Protein AF-A0A356VYR1-F1 (afdb_monomer_lite)

Structure (mmCIF, N/CA/C/O backbone):
data_AF-A0A356VYR1-F1
#
_entry.id   AF-A0A356VYR1-F1
#
loop_
_atom_site.group_PDB
_atom_site.id
_atom_site.type_symbol
_atom_site.label_atom_id
_atom_site.label_alt_id
_atom_site.label_comp_id
_atom_site.label_asym_id
_atom_site.label_entity_id
_atom_site.label_seq_id
_atom_site.pdbx_PDB_ins_code
_atom_site.Cartn_x
_atom_site.Cartn_y
_atom_site.Cartn_z
_atom_site.occupancy
_atom_site.B_iso_or_equiv
_atom_site.auth_seq_id
_atom_site.auth_comp_id
_atom_site.auth_asym_id
_atom_site.auth_atom_id
_atom_site.pdbx_PDB_model_num
ATOM 1 N N . MET A 1 1 ? 6.947 17.753 9.193 1.00 40.75 1 MET A N 1
ATOM 2 C CA . MET A 1 1 ? 7.022 17.399 7.762 1.00 40.75 1 MET A CA 1
ATOM 3 C C . MET A 1 1 ? 5.766 16.604 7.446 1.00 40.75 1 MET A C 1
ATOM 5 O O . MET A 1 1 ? 5.647 15.483 7.919 1.00 40.75 1 MET A O 1
ATOM 9 N N . ALA A 1 2 ? 4.768 17.225 6.817 1.00 52.22 2 ALA A N 1
ATOM 10 C CA . ALA A 1 2 ? 3.562 16.513 6.404 1.00 52.22 2 ALA A CA 1
ATOM 11 C C . ALA A 1 2 ? 3.879 15.846 5.065 1.00 52.22 2 ALA A C 1
ATOM 13 O O . ALA A 1 2 ? 4.123 16.544 4.085 1.00 52.22 2 ALA A O 1
ATOM 14 N N . TRP A 1 3 ? 3.971 14.520 5.056 1.00 60.47 3 TRP A N 1
ATOM 15 C CA . TRP A 1 3 ? 4.024 13.775 3.803 1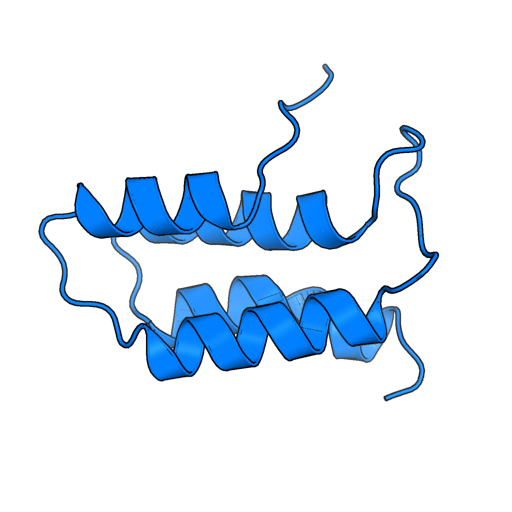.00 60.47 3 TRP A CA 1
ATOM 16 C C . TRP A 1 3 ? 2.705 13.992 3.049 1.00 60.47 3 TRP A C 1
ATOM 18 O O . TRP A 1 3 ? 1.660 14.062 3.712 1.00 60.47 3 TRP A O 1
ATOM 28 N N . PRO A 1 4 ? 2.739 14.152 1.713 1.00 68.75 4 PRO A N 1
ATOM 29 C CA . PRO A 1 4 ? 1.528 14.282 0.918 1.00 68.75 4 PRO A CA 1
ATOM 30 C C . PRO A 1 4 ? 0.603 13.086 1.161 1.00 68.75 4 PRO A C 1
ATOM 32 O O . PRO A 1 4 ? 1.039 11.984 1.498 1.00 68.75 4 PRO A O 1
ATOM 35 N N . LEU A 1 5 ? -0.698 13.349 1.089 1.00 81.00 5 LEU A N 1
ATOM 36 C CA . LEU A 1 5 ? -1.709 12.324 1.283 1.00 81.00 5 LEU A CA 1
ATOM 37 C C . LEU A 1 5 ? -1.807 11.522 -0.011 1.00 81.00 5 LEU A C 1
ATOM 39 O O . LEU A 1 5 ? -2.412 11.992 -0.966 1.00 81.00 5 LEU A O 1
ATOM 43 N N . GLU A 1 6 ? -1.193 10.343 -0.016 1.00 89.56 6 GLU A N 1
ATOM 44 C CA . GLU A 1 6 ? -1.268 9.412 -1.139 1.00 89.56 6 GLU A CA 1
ATOM 45 C C . GLU A 1 6 ? -2.614 8.680 -1.121 1.00 89.56 6 GLU A C 1
ATOM 47 O O . GLU A 1 6 ? -3.094 8.217 -0.077 1.00 89.56 6 GLU A O 1
ATOM 52 N N . THR A 1 7 ? -3.234 8.593 -2.291 1.00 95.75 7 THR A N 1
ATOM 53 C CA . THR A 1 7 ? -4.502 7.909 -2.536 1.00 95.75 7 THR A CA 1
ATOM 54 C C . THR A 1 7 ? -4.290 6.680 -3.411 1.00 95.75 7 THR A C 1
ATOM 56 O O . THR A 1 7 ? -3.267 6.517 -4.073 1.00 95.75 7 THR A O 1
ATOM 59 N N . TYR A 1 8 ? -5.279 5.788 -3.447 1.00 97.12 8 TYR A N 1
ATOM 60 C CA . TYR A 1 8 ? -5.204 4.618 -4.321 1.00 97.12 8 TYR A CA 1
ATOM 61 C C . TYR A 1 8 ? -5.083 4.986 -5.805 1.00 97.12 8 TYR A C 1
ATOM 63 O O . TYR A 1 8 ? -4.434 4.267 -6.558 1.00 97.12 8 TYR A O 1
ATOM 71 N N . ASN A 1 9 ? -5.659 6.117 -6.227 1.00 97.62 9 ASN A N 1
ATOM 72 C CA . ASN A 1 9 ? -5.495 6.593 -7.598 1.00 97.62 9 ASN A CA 1
ATOM 73 C C . ASN A 1 9 ? -4.032 6.951 -7.895 1.00 97.62 9 ASN A C 1
ATOM 75 O O . ASN A 1 9 ? -3.534 6.595 -8.958 1.00 97.62 9 ASN A O 1
ATOM 79 N N . ASP A 1 10 ? -3.332 7.571 -6.942 1.00 97.06 10 ASP A N 1
ATOM 80 C CA . ASP A 1 10 ? -1.908 7.896 -7.086 1.00 97.06 10 ASP A CA 1
ATOM 81 C C . ASP A 1 10 ? -1.065 6.622 -7.243 1.00 97.06 10 ASP A C 1
ATOM 83 O O . ASP A 1 10 ? -0.209 6.544 -8.126 1.00 97.06 10 ASP A O 1
ATOM 87 N N . LEU A 1 11 ? -1.373 5.576 -6.464 1.00 97.88 11 LEU A N 1
ATOM 88 C CA . LEU A 1 11 ? -0.744 4.260 -6.600 1.00 97.88 11 LEU A CA 1
ATOM 89 C C . LEU A 1 11 ? -0.999 3.639 -7.983 1.00 97.88 11 LEU A C 1
ATOM 91 O O . LEU A 1 11 ? -0.068 3.139 -8.612 1.00 97.88 11 LEU A O 1
ATOM 95 N N . VAL A 1 12 ? -2.239 3.676 -8.478 1.00 98.12 12 VAL A N 1
ATOM 96 C CA . VAL A 1 12 ? -2.594 3.133 -9.801 1.00 98.12 12 VAL A CA 1
ATOM 97 C C . VAL A 1 12 ? -1.894 3.901 -10.924 1.00 98.12 12 VAL A C 1
ATOM 99 O O . VAL A 1 12 ? -1.363 3.287 -11.849 1.00 98.12 12 VAL A O 1
ATOM 102 N N . GLU A 1 13 ? -1.844 5.231 -10.845 1.00 97.81 13 GLU A N 1
ATOM 103 C CA . GLU A 1 13 ? -1.117 6.056 -11.812 1.00 97.81 13 GLU A CA 1
ATOM 104 C C . GLU A 1 13 ? 0.385 5.773 -11.803 1.00 97.81 13 GLU A C 1
ATOM 106 O O . GLU A 1 13 ? 1.021 5.773 -12.859 1.00 97.81 13 GLU A O 1
ATOM 111 N N . LEU A 1 14 ? 0.961 5.548 -10.623 1.00 97.12 14 LEU A N 1
ATOM 112 C CA . LEU A 1 14 ? 2.368 5.212 -10.471 1.00 97.12 14 LEU A CA 1
ATOM 113 C C . LEU A 1 14 ? 2.679 3.833 -11.065 1.00 97.12 14 LEU A C 1
ATOM 115 O O . LEU A 1 14 ? 3.652 3.703 -11.807 1.00 97.12 14 LEU A O 1
ATOM 119 N N . ILE A 1 15 ? 1.833 2.834 -10.802 1.00 97.88 15 ILE A N 1
ATOM 120 C CA . ILE A 1 15 ? 1.941 1.502 -11.410 1.00 97.88 15 ILE A CA 1
ATOM 121 C C . ILE A 1 15 ? 1.865 1.606 -12.937 1.00 97.88 15 ILE A C 1
ATOM 123 O O . ILE A 1 15 ? 2.714 1.052 -13.625 1.00 97.88 15 ILE A O 1
ATOM 127 N N . GLY A 1 16 ? 0.919 2.383 -13.475 1.00 96.94 16 GLY A N 1
ATOM 128 C CA . GLY A 1 16 ? 0.777 2.578 -14.922 1.00 96.94 16 GLY A CA 1
ATOM 129 C C . GLY A 1 16 ? 1.961 3.285 -15.596 1.00 96.94 16 GLY A C 1
ATOM 130 O O . GLY A 1 16 ? 2.100 3.208 -16.815 1.00 96.94 16 GLY A O 1
ATOM 131 N N . LYS A 1 17 ? 2.812 3.974 -14.825 1.00 96.69 17 LYS A N 1
ATOM 132 C CA . LYS A 1 17 ? 4.065 4.594 -15.295 1.00 96.69 17 LYS A CA 1
ATOM 133 C C . LYS A 1 17 ? 5.290 3.700 -15.081 1.00 96.69 17 LYS A C 1
ATOM 135 O O . LYS A 1 17 ? 6.373 4.062 -15.533 1.00 96.69 17 LYS A O 1
ATOM 140 N N . SER A 1 18 ? 5.146 2.588 -14.364 1.00 94.75 18 SER A N 1
ATOM 141 C CA . SER A 1 18 ? 6.237 1.654 -14.110 1.00 94.75 18 SER A CA 1
ATOM 142 C C . SER A 1 18 ? 6.534 0.813 -15.350 1.00 94.75 18 SER A C 1
ATOM 144 O O . SER A 1 18 ? 5.641 0.485 -16.124 1.00 94.75 18 SER A O 1
ATOM 146 N N . GLU A 1 19 ? 7.796 0.421 -15.516 1.00 93.00 19 GLU A N 1
ATOM 147 C CA . GLU A 1 19 ? 8.212 -0.547 -16.541 1.00 93.00 19 GLU A CA 1
ATOM 148 C C . GLU A 1 19 ? 7.977 -2.009 -16.106 1.00 93.00 19 GLU A C 1
ATOM 150 O O . GLU A 1 19 ? 8.279 -2.932 -16.859 1.00 93.00 19 GLU A O 1
ATOM 155 N N . HIS A 1 20 ? 7.457 -2.228 -14.892 1.00 94.00 20 HIS A N 1
ATOM 156 C CA . HIS A 1 20 ? 7.197 -3.554 -14.327 1.00 94.00 20 HIS A CA 1
ATOM 157 C C . HIS A 1 20 ? 5.729 -3.947 -14.510 1.00 94.00 20 HIS A C 1
ATOM 159 O O . HIS A 1 20 ? 4.832 -3.106 -14.443 1.00 94.00 20 HIS A O 1
ATOM 165 N N . GLU A 1 21 ? 5.480 -5.242 -14.694 1.00 95.62 21 GLU A N 1
ATOM 166 C CA . GLU A 1 21 ? 4.125 -5.785 -14.685 1.00 95.62 21 GLU A CA 1
ATOM 167 C C . GLU A 1 21 ? 3.645 -6.008 -13.249 1.00 95.62 21 GLU A C 1
ATOM 169 O O . GLU A 1 21 ? 4.356 -6.584 -12.423 1.00 95.62 21 GLU A O 1
ATOM 174 N N . TYR A 1 22 ? 2.415 -5.578 -12.972 1.00 98.12 22 TYR A N 1
ATOM 175 C CA . TYR A 1 22 ? 1.771 -5.749 -11.674 1.00 98.12 22 TYR A CA 1
ATOM 176 C C . TYR A 1 22 ? 0.439 -6.486 -11.813 1.00 98.12 22 TYR A C 1
ATOM 178 O O . TYR A 1 22 ? -0.360 -6.199 -12.708 1.00 98.12 22 TYR A O 1
ATOM 186 N N . ASP A 1 23 ? 0.158 -7.389 -10.875 1.00 98.38 23 ASP A N 1
ATOM 187 C CA . ASP A 1 23 ? -1.162 -7.988 -10.699 1.00 98.38 23 ASP A CA 1
ATOM 188 C C . ASP A 1 23 ? -2.099 -6.967 -10.031 1.00 98.38 23 ASP A C 1
ATOM 190 O O . ASP A 1 23 ? -2.192 -6.841 -8.803 1.00 98.38 23 ASP A O 1
ATOM 194 N N . MET A 1 24 ? -2.814 -6.218 -10.871 1.00 98.25 24 MET A N 1
ATOM 195 C CA . MET A 1 24 ? -3.772 -5.201 -10.430 1.00 98.25 24 MET A CA 1
ATOM 196 C C . MET A 1 24 ? -4.941 -5.783 -9.632 1.00 98.25 24 MET A C 1
ATOM 198 O O . MET A 1 24 ? -5.510 -5.093 -8.780 1.00 98.25 24 MET A O 1
ATOM 202 N N . ASP A 1 25 ? -5.290 -7.047 -9.863 1.00 98.56 25 ASP A N 1
ATOM 203 C CA . ASP A 1 25 ? -6.359 -7.724 -9.141 1.00 98.56 25 ASP A CA 1
ATOM 204 C C . ASP A 1 25 ? -5.921 -8.053 -7.710 1.00 98.56 25 ASP A C 1
ATOM 206 O O . ASP A 1 25 ? -6.687 -7.829 -6.764 1.00 98.56 25 ASP A O 1
ATOM 210 N N . LEU A 1 26 ? -4.688 -8.534 -7.524 1.00 98.75 26 LEU A N 1
ATOM 211 C CA . LEU A 1 26 ? -4.085 -8.748 -6.206 1.00 98.75 26 LEU A CA 1
ATOM 212 C C . LEU A 1 26 ? -3.994 -7.436 -5.420 1.00 98.75 26 LEU A C 1
ATOM 214 O O . LEU A 1 26 ? -4.520 -7.352 -4.305 1.00 98.75 26 LEU A O 1
ATOM 218 N N . ILE A 1 27 ? -3.397 -6.404 -6.016 1.00 98.75 27 ILE A N 1
ATOM 219 C CA . ILE A 1 27 ? -3.202 -5.093 -5.378 1.00 98.75 27 ILE A CA 1
ATOM 220 C C . ILE A 1 27 ? -4.552 -4.446 -5.048 1.00 98.75 27 ILE A C 1
ATOM 222 O O . ILE A 1 27 ? -4.751 -3.935 -3.946 1.00 98.75 27 ILE A O 1
ATOM 226 N N . GLY A 1 28 ? -5.524 -4.515 -5.961 1.00 98.69 28 GLY A N 1
ATOM 227 C CA . GLY A 1 28 ? -6.863 -3.976 -5.736 1.00 98.69 28 GLY A CA 1
ATOM 228 C C . GLY A 1 28 ? -7.629 -4.693 -4.623 1.00 98.69 28 GLY A C 1
ATOM 229 O O . GLY A 1 28 ? -8.345 -4.046 -3.855 1.00 98.69 28 GLY A O 1
ATOM 230 N N . ARG A 1 29 ? -7.482 -6.018 -4.485 1.00 98.75 29 ARG A N 1
ATOM 231 C CA . ARG A 1 29 ? -8.054 -6.758 -3.344 1.00 98.75 29 ARG A CA 1
ATOM 232 C C . ARG A 1 29 ? -7.381 -6.370 -2.027 1.00 98.75 29 ARG A C 1
ATOM 234 O O . ARG A 1 29 ? -8.099 -6.137 -1.057 1.00 98.75 29 ARG A O 1
ATOM 241 N N . ALA A 1 30 ? -6.052 -6.264 -2.008 1.00 98.81 30 ALA A N 1
ATOM 242 C CA . ALA A 1 30 ? -5.294 -5.853 -0.827 1.00 98.81 30 ALA A CA 1
ATOM 243 C C . ALA A 1 30 ? -5.700 -4.448 -0.355 1.00 98.81 30 ALA A C 1
ATOM 245 O O . ALA A 1 30 ? -6.021 -4.265 0.818 1.00 98.81 30 ALA A O 1
ATOM 246 N N . TYR A 1 31 ? -5.801 -3.488 -1.281 1.00 98.75 31 TYR A N 1
ATOM 247 C CA . TYR A 1 31 ? -6.258 -2.132 -0.975 1.00 98.75 31 TYR A CA 1
ATOM 248 C C . TYR A 1 31 ? -7.664 -2.122 -0.368 1.00 98.75 31 TYR A C 1
ATOM 250 O O . TYR A 1 31 ? -7.870 -1.528 0.687 1.00 98.75 31 TYR A O 1
ATOM 258 N N . ARG A 1 32 ? -8.632 -2.803 -0.999 1.00 98.62 32 ARG A N 1
ATOM 259 C CA . ARG A 1 32 ? -10.017 -2.847 -0.498 1.00 98.62 32 ARG A CA 1
ATOM 260 C C . ARG A 1 32 ? -10.104 -3.448 0.900 1.00 98.62 32 ARG A C 1
ATOM 262 O O . ARG A 1 32 ? -10.873 -2.952 1.720 1.00 98.62 32 ARG A O 1
ATOM 269 N N . LEU A 1 33 ? -9.324 -4.497 1.166 1.00 98.56 33 LEU A N 1
ATOM 270 C CA . LEU A 1 33 ? -9.257 -5.096 2.492 1.00 98.56 33 LEU A CA 1
ATOM 271 C C . LEU A 1 33 ? -8.720 -4.080 3.504 1.00 98.56 33 LEU A C 1
ATOM 273 O O . LEU A 1 33 ? -9.435 -3.753 4.446 1.00 98.56 33 LEU A O 1
ATOM 277 N N . ALA A 1 34 ? -7.540 -3.507 3.256 1.00 98.38 34 ALA A N 1
ATOM 278 C CA . ALA A 1 34 ? -6.927 -2.516 4.136 1.00 98.38 34 ALA A CA 1
ATOM 279 C C . ALA A 1 34 ? -7.832 -1.295 4.386 1.00 98.38 34 ALA A C 1
ATOM 281 O O . ALA A 1 34 ? -8.029 -0.889 5.530 1.00 98.38 34 ALA A O 1
ATOM 282 N N . GLU A 1 35 ? -8.440 -0.730 3.338 1.00 97.94 35 GLU A N 1
ATOM 283 C CA . GLU A 1 35 ? -9.360 0.409 3.450 1.00 97.94 35 GLU A CA 1
ATOM 284 C C . GLU A 1 35 ? -10.576 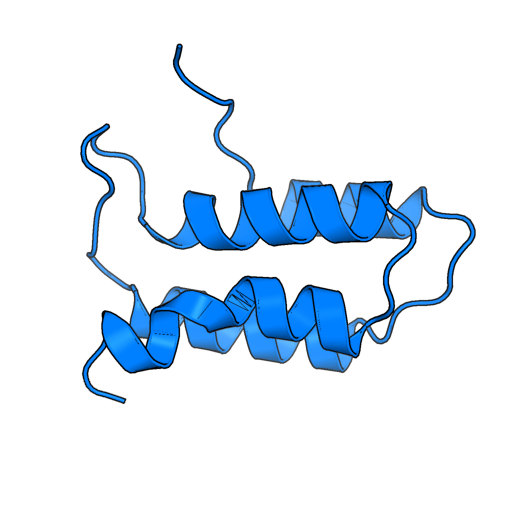0.067 4.319 1.00 97.94 35 GLU A C 1
ATOM 286 O O . GLU A 1 35 ? -11.005 0.877 5.147 1.00 97.94 35 GLU A O 1
ATOM 291 N N . SER A 1 36 ? -11.137 -1.132 4.144 1.00 98.00 36 SER A N 1
ATOM 292 C CA . SER A 1 36 ? -12.284 -1.582 4.928 1.00 98.00 36 SER A CA 1
ATOM 293 C C . SER A 1 36 ? -11.924 -1.849 6.391 1.00 98.00 36 SER A C 1
ATOM 295 O O . SER A 1 36 ? -12.675 -1.423 7.270 1.00 98.00 36 SER A O 1
ATOM 297 N N . SER A 1 37 ? -10.770 -2.467 6.655 1.00 98.06 37 SER A N 1
ATOM 298 C CA . SER A 1 37 ? -10.300 -2.800 8.002 1.00 98.06 37 SER A CA 1
ATOM 299 C C . SER A 1 37 ? -9.941 -1.551 8.806 1.00 98.06 37 SER A C 1
ATOM 301 O O . SER A 1 37 ? -10.318 -1.433 9.968 1.00 98.06 37 SER A O 1
ATOM 303 N N . HIS A 1 38 ? -9.298 -0.566 8.173 1.00 97.50 38 HIS A N 1
ATOM 304 C CA . HIS A 1 38 ? -8.931 0.705 8.804 1.00 97.50 38 HIS A CA 1
ATOM 305 C C . HIS A 1 38 ? -10.045 1.771 8.738 1.00 97.50 38 HIS A C 1
ATOM 307 O O . HIS A 1 38 ? -9.805 2.959 8.993 1.00 97.50 38 HIS A O 1
ATOM 313 N N . ARG A 1 39 ? -11.282 1.400 8.377 1.00 95.88 39 ARG A N 1
ATOM 314 C CA . ARG A 1 39 ? -12.389 2.355 8.231 1.00 95.88 39 ARG A CA 1
ATOM 315 C C . ARG A 1 39 ? -12.651 3.098 9.543 1.00 95.88 39 ARG A C 1
ATOM 317 O O . ARG A 1 39 ? -12.950 2.508 10.573 1.00 95.88 39 ARG A O 1
ATOM 324 N N . GLY A 1 40 ? -12.614 4.428 9.476 1.00 95.12 40 GLY A N 1
ATOM 325 C CA . GLY A 1 40 ? -12.836 5.307 10.629 1.00 95.12 40 GLY A CA 1
ATOM 326 C C . GLY A 1 40 ? -11.585 5.562 11.476 1.00 95.12 40 GLY A C 1
ATOM 327 O O . GLY A 1 40 ? -11.582 6.513 12.261 1.00 95.12 40 GLY A O 1
ATOM 328 N N . GLN A 1 41 ? -10.507 4.801 11.273 1.00 96.81 41 GLN A N 1
ATOM 329 C CA . GLN A 1 41 ? -9.214 5.065 11.891 1.00 96.81 41 GLN A CA 1
ATOM 330 C C . GLN A 1 41 ? -8.550 6.281 11.236 1.00 96.81 41 GLN A C 1
ATOM 332 O O . GLN A 1 41 ? -8.656 6.525 10.027 1.00 96.81 41 GLN A O 1
ATOM 337 N N . LYS A 1 42 ? -7.844 7.063 12.051 1.00 94.88 42 LYS A N 1
ATOM 338 C CA . LYS A 1 42 ? -7.127 8.261 11.614 1.00 94.88 42 LYS A CA 1
ATOM 339 C C . LYS A 1 42 ? -5.678 8.203 12.062 1.00 94.88 42 LYS A C 1
ATOM 341 O O . LYS A 1 42 ? -5.374 7.691 13.135 1.00 94.88 42 LYS A O 1
ATOM 346 N N . ARG A 1 43 ? -4.795 8.790 11.259 1.00 91.31 43 ARG A N 1
ATOM 347 C CA . ARG A 1 43 ? -3.415 9.089 11.658 1.00 91.31 43 ARG A CA 1
ATOM 348 C C . ARG A 1 43 ? -3.413 10.205 12.703 1.00 91.31 43 ARG A C 1
AT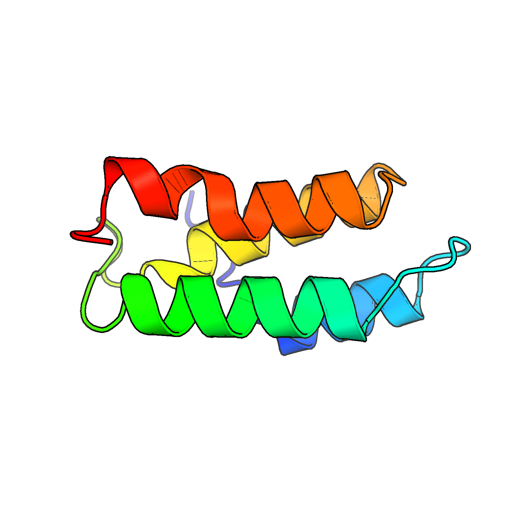OM 350 O O . ARG A 1 43 ? -4.372 10.970 12.803 1.00 91.31 43 ARG A O 1
ATOM 357 N N . LEU A 1 44 ? -2.286 10.388 13.392 1.00 89.00 44 LEU A N 1
ATOM 358 C CA . LEU A 1 44 ? -2.076 11.526 14.302 1.00 89.00 44 LEU A CA 1
ATOM 359 C C . LEU A 1 44 ? -2.281 12.891 13.619 1.00 89.00 44 LEU A C 1
ATOM 361 O O . LEU A 1 44 ? -2.657 13.859 14.270 1.00 89.00 44 LEU A O 1
ATOM 365 N N . SER A 1 45 ? -2.078 12.967 12.300 1.00 87.75 45 SER A N 1
ATOM 366 C CA . SER A 1 45 ? -2.340 14.164 11.491 1.00 87.75 45 SER A CA 1
ATOM 367 C C . SER A 1 45 ? -3.828 14.453 11.246 1.00 87.75 45 SER A C 1
ATOM 369 O O . SER A 1 45 ? -4.158 15.500 10.698 1.00 87.75 45 SER A O 1
ATOM 371 N N . GLY A 1 46 ? -4.730 13.531 11.595 1.00 91.38 46 GLY A N 1
ATOM 372 C CA . GLY A 1 46 ? -6.164 13.607 11.309 1.00 91.38 46 GLY A CA 1
ATOM 373 C C . GLY A 1 46 ? -6.583 13.037 9.947 1.00 91.38 46 GLY A C 1
ATOM 374 O O . GLY A 1 46 ? -7.782 12.890 9.705 1.00 91.38 46 GLY A O 1
ATOM 375 N N . ALA A 1 47 ? -5.628 12.678 9.082 1.00 90.75 47 ALA A N 1
ATOM 376 C CA . ALA A 1 47 ? -5.894 12.021 7.802 1.00 90.75 47 ALA A CA 1
ATOM 377 C C . ALA A 1 47 ? -6.428 10.585 7.992 1.00 90.75 47 ALA A C 1
ATOM 379 O O . ALA A 1 47 ? -6.105 9.954 9.004 1.00 90.75 47 ALA A O 1
ATOM 380 N N . PRO A 1 48 ? -7.192 10.033 7.028 1.00 94.75 48 PRO A N 1
ATOM 381 C CA . PRO A 1 48 ? -7.581 8.622 7.038 1.00 94.75 48 PRO A CA 1
ATOM 382 C C . PRO A 1 48 ? -6.360 7.701 7.146 1.00 94.75 48 PRO A C 1
ATOM 384 O O . PRO A 1 48 ? -5.360 7.929 6.461 1.00 94.75 48 PRO A O 1
ATOM 387 N N . TYR A 1 49 ? -6.433 6.663 7.984 1.00 95.62 49 TYR A N 1
ATOM 388 C CA . TYR A 1 49 ? -5.288 5.774 8.233 1.00 95.62 49 TYR A CA 1
ATOM 389 C C . TYR A 1 49 ? -4.773 5.093 6.962 1.00 95.62 49 TYR A C 1
ATOM 391 O O . TYR A 1 49 ? -3.566 5.045 6.758 1.00 95.62 49 TYR A O 1
ATOM 399 N N . ILE A 1 50 ? -5.676 4.712 6.051 1.00 97.06 50 ILE A N 1
ATOM 400 C CA . ILE A 1 50 ? -5.356 4.082 4.758 1.00 97.06 50 ILE A CA 1
ATOM 401 C C . ILE A 1 50 ? -4.335 4.859 3.906 1.00 97.06 50 ILE A C 1
ATOM 403 O O . ILE A 1 50 ? -3.611 4.261 3.117 1.00 97.06 50 ILE A O 1
ATOM 407 N N . SER A 1 51 ? -4.211 6.177 4.101 1.00 95.81 51 SER A N 1
ATOM 408 C CA . SER A 1 51 ? -3.181 6.980 3.424 1.00 95.81 51 SER A CA 1
ATOM 409 C C . SER A 1 51 ? -1.747 6.543 3.754 1.00 95.81 51 SER A C 1
ATOM 411 O O . SER A 1 51 ? -0.845 6.763 2.954 1.00 95.81 51 SER A O 1
ATOM 413 N N . HIS A 1 52 ? -1.512 5.931 4.921 1.00 95.62 52 HIS A N 1
ATOM 414 C CA . HIS A 1 52 ? -0.194 5.419 5.310 1.00 95.62 52 HIS A CA 1
ATOM 415 C C . HIS A 1 52 ? 0.182 4.140 4.541 1.00 95.62 52 HIS A C 1
ATOM 417 O O . HIS A 1 52 ? 1.186 4.189 3.829 1.00 95.62 52 HIS A O 1
ATOM 423 N N . PRO A 1 53 ? -0.613 3.050 4.563 1.00 97.75 53 PRO A N 1
ATOM 424 C CA . PRO A 1 53 ? -0.304 1.866 3.759 1.00 97.75 53 PRO A CA 1
ATOM 425 C C . PRO A 1 53 ? -0.209 2.150 2.253 1.00 97.75 53 PRO A C 1
ATOM 427 O O . PRO A 1 53 ? 0.639 1.579 1.571 1.00 97.75 53 PRO A O 1
ATOM 430 N N . VAL A 1 54 ? -1.018 3.079 1.727 1.00 98.25 54 VAL A N 1
ATOM 431 C CA . VAL A 1 54 ? -0.913 3.514 0.323 1.00 98.25 54 VAL A CA 1
ATOM 432 C C . VAL A 1 54 ? 0.422 4.207 0.046 1.00 98.25 54 VAL A C 1
ATOM 434 O O . VAL A 1 54 ? 1.073 3.884 -0.943 1.00 98.25 54 VAL A O 1
ATOM 437 N N . ALA A 1 55 ? 0.879 5.108 0.920 1.00 96.94 55 ALA A N 1
ATOM 438 C CA . ALA A 1 55 ? 2.180 5.753 0.750 1.00 96.94 55 ALA A CA 1
ATOM 439 C C . ALA A 1 55 ? 3.339 4.739 0.773 1.00 96.94 55 ALA A C 1
ATOM 441 O O . ALA A 1 55 ? 4.269 4.848 -0.026 1.00 96.94 55 ALA A O 1
ATOM 442 N N . VAL A 1 56 ? 3.266 3.722 1.641 1.00 97.94 56 VAL A N 1
ATOM 443 C CA . VAL A 1 56 ? 4.230 2.608 1.662 1.00 97.94 56 VAL A CA 1
ATOM 444 C C . VAL A 1 56 ? 4.200 1.837 0.338 1.00 97.94 56 VAL A C 1
ATOM 446 O O . VAL A 1 56 ? 5.252 1.588 -0.248 1.00 97.94 56 VAL A O 1
ATOM 449 N N . ALA A 1 57 ? 3.013 1.516 -0.178 1.00 98.44 57 ALA A N 1
ATOM 450 C CA . ALA A 1 57 ? 2.850 0.843 -1.465 1.00 98.44 57 ALA A CA 1
ATOM 451 C C . ALA A 1 57 ? 3.439 1.654 -2.635 1.00 98.44 57 ALA A C 1
ATOM 453 O O . ALA A 1 57 ? 4.129 1.086 -3.481 1.00 98.44 57 ALA A O 1
ATOM 454 N N . CYS A 1 58 ? 3.252 2.979 -2.653 1.00 98.06 58 CYS A N 1
ATOM 455 C CA . CYS A 1 58 ? 3.871 3.857 -3.651 1.00 98.06 58 CYS A CA 1
ATOM 456 C C . CYS A 1 58 ? 5.406 3.783 -3.608 1.00 98.06 58 CYS A C 1
ATOM 458 O O . CYS A 1 58 ? 6.049 3.699 -4.653 1.00 98.06 58 CYS A O 1
ATOM 460 N N . ILE A 1 59 ? 6.008 3.762 -2.413 1.00 97.88 59 ILE A N 1
ATOM 461 C CA . ILE A 1 59 ? 7.464 3.607 -2.260 1.00 97.88 59 ILE A CA 1
ATOM 462 C C . ILE A 1 59 ? 7.924 2.260 -2.830 1.00 97.88 59 ILE A C 1
ATOM 464 O O . ILE A 1 59 ? 8.921 2.207 -3.545 1.00 97.88 59 ILE A O 1
ATOM 468 N N . LEU A 1 60 ? 7.196 1.174 -2.565 1.00 98.38 60 LEU A N 1
ATOM 469 C CA . LEU A 1 60 ? 7.544 -0.157 -3.072 1.00 98.38 60 LEU A CA 1
ATOM 470 C C . LEU A 1 60 ? 7.502 -0.219 -4.605 1.00 98.38 60 LEU A C 1
ATOM 472 O O . LEU A 1 60 ? 8.427 -0.752 -5.214 1.00 98.38 60 LEU A O 1
ATOM 476 N N . VAL A 1 61 ? 6.502 0.404 -5.233 1.00 98.19 61 VAL A N 1
ATOM 477 C CA . VAL A 1 61 ? 6.435 0.521 -6.700 1.00 98.19 61 VAL A CA 1
ATOM 478 C C . VAL A 1 61 ? 7.603 1.350 -7.249 1.00 98.19 61 VAL A C 1
ATOM 480 O O . VAL A 1 61 ? 8.205 0.973 -8.253 1.00 98.19 61 VAL A O 1
ATOM 483 N N . GLN A 1 62 ? 7.976 2.455 -6.589 1.00 96.88 62 GLN A N 1
ATOM 484 C CA . GLN A 1 62 ? 9.139 3.272 -6.980 1.00 96.88 62 GLN A CA 1
ATOM 485 C C . GLN A 1 62 ? 10.466 2.511 -6.878 1.00 96.88 62 GLN A C 1
ATOM 487 O O . GLN A 1 62 ? 11.391 2.786 -7.639 1.00 96.88 62 GLN A O 1
ATOM 492 N N . LEU A 1 63 ? 10.560 1.560 -5.949 1.00 97.31 63 LEU A N 1
ATOM 493 C CA . LEU A 1 63 ? 11.715 0.678 -5.791 1.00 97.31 63 LEU A CA 1
ATOM 494 C C . LEU A 1 63 ? 11.719 -0.498 -6.783 1.00 97.31 63 LEU A C 1
ATOM 496 O O . LEU A 1 63 ? 12.692 -1.248 -6.807 1.00 97.31 63 LEU A O 1
ATOM 500 N N . GLY A 1 64 ? 10.670 -0.659 -7.599 1.00 97.06 64 GLY A N 1
ATOM 501 C CA . GLY A 1 64 ? 10.534 -1.771 -8.545 1.00 97.06 64 GLY A CA 1
ATOM 502 C C . GLY A 1 64 ? 10.226 -3.110 -7.872 1.00 97.06 64 GLY A C 1
ATOM 503 O O . GLY A 1 64 ? 10.612 -4.157 -8.384 1.00 97.06 64 GLY A O 1
ATOM 504 N N . MET A 1 65 ? 9.586 -3.086 -6.700 1.00 98.38 65 MET A N 1
ATOM 505 C CA . MET A 1 65 ? 9.206 -4.303 -5.983 1.00 98.38 65 MET A CA 1
ATOM 506 C C . MET A 1 65 ? 8.037 -5.014 -6.672 1.00 98.38 65 MET A C 1
ATOM 508 O O . MET A 1 65 ? 7.261 -4.400 -7.400 1.00 98.38 65 MET A O 1
ATOM 512 N N . ASP A 1 66 ? 7.900 -6.314 -6.420 1.00 98.12 66 ASP A N 1
ATOM 513 C CA . ASP A 1 66 ? 6.860 -7.151 -7.018 1.00 98.12 66 ASP A CA 1
ATOM 514 C C . ASP A 1 66 ? 5.450 -6.891 -6.451 1.00 98.12 66 ASP A C 1
ATOM 516 O O . ASP A 1 66 ? 5.241 -6.160 -5.474 1.00 98.12 66 ASP A O 1
ATOM 520 N N . SER A 1 67 ? 4.452 -7.502 -7.095 1.00 98.62 67 SER A 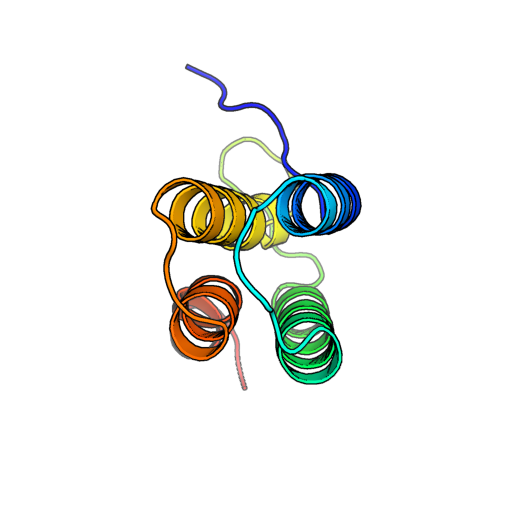N 1
ATOM 521 C CA . SER A 1 67 ? 3.032 -7.335 -6.754 1.00 98.62 67 SER A CA 1
ATOM 522 C C . SER A 1 67 ? 2.730 -7.781 -5.326 1.00 98.62 67 SER A C 1
ATOM 524 O O . SER A 1 67 ? 1.957 -7.135 -4.618 1.00 98.62 67 SER A O 1
ATOM 526 N N . GLU A 1 68 ? 3.360 -8.868 -4.892 1.00 98.75 68 GLU A N 1
ATOM 527 C CA . GLU A 1 68 ? 3.261 -9.439 -3.557 1.00 98.75 68 GLU A CA 1
ATOM 528 C C . GLU A 1 68 ? 3.807 -8.479 -2.504 1.00 98.75 68 GLU A C 1
ATOM 530 O O . GLU A 1 68 ? 3.146 -8.264 -1.488 1.00 98.75 68 GLU A O 1
ATOM 535 N N . SER A 1 69 ? 4.957 -7.846 -2.754 1.00 98.62 69 SER A N 1
ATOM 536 C CA . SER A 1 69 ? 5.507 -6.828 -1.858 1.00 98.62 69 SER A CA 1
ATOM 537 C C . SER A 1 69 ? 4.586 -5.619 -1.761 1.00 98.62 69 SER A C 1
ATOM 539 O O . SER A 1 69 ? 4.295 -5.165 -0.656 1.00 98.62 69 SER A O 1
ATOM 541 N N . VAL A 1 70 ? 4.079 -5.108 -2.888 1.00 98.75 70 VAL A N 1
ATOM 542 C CA . VAL A 1 70 ? 3.150 -3.963 -2.900 1.00 98.75 70 VAL A CA 1
ATOM 543 C C . VAL A 1 70 ? 1.861 -4.295 -2.143 1.00 98.75 70 VAL A C 1
ATOM 545 O O . VAL A 1 70 ? 1.410 -3.508 -1.308 1.00 98.75 70 VAL A O 1
ATOM 548 N N . ALA A 1 71 ? 1.292 -5.480 -2.373 1.00 98.88 71 ALA A N 1
ATOM 549 C CA . ALA A 1 71 ? 0.120 -5.962 -1.650 1.00 98.88 71 ALA A CA 1
ATOM 550 C C . ALA A 1 71 ? 0.399 -6.130 -0.148 1.00 98.88 71 ALA A C 1
ATOM 552 O O . ALA A 1 71 ? -0.423 -5.723 0.671 1.00 98.88 71 ALA A O 1
ATOM 553 N N . ALA A 1 72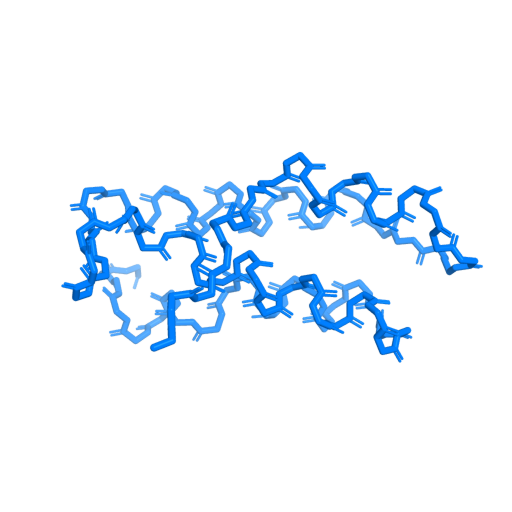 ? 1.563 -6.663 0.228 1.00 98.81 72 ALA A N 1
ATOM 554 C CA . ALA A 1 72 ? 1.982 -6.762 1.623 1.00 98.81 72 ALA A CA 1
ATOM 555 C C . ALA A 1 72 ? 2.140 -5.375 2.265 1.00 98.81 72 ALA A C 1
ATOM 557 O O . ALA A 1 72 ? 1.687 -5.174 3.387 1.00 98.81 72 ALA A O 1
ATOM 558 N N . GLY A 1 73 ? 2.689 -4.394 1.544 1.00 98.62 73 GLY A N 1
ATOM 559 C CA . GLY A 1 73 ? 2.780 -3.004 1.995 1.00 98.62 73 GLY A CA 1
ATOM 560 C C . GLY A 1 73 ? 1.413 -2.378 2.278 1.00 98.62 73 GLY A C 1
ATOM 561 O O . GLY A 1 73 ? 1.248 -1.692 3.284 1.00 98.62 73 GLY A O 1
ATOM 562 N N . LEU A 1 74 ? 0.400 -2.674 1.459 1.00 98.75 74 LEU A N 1
ATOM 563 C CA . LEU A 1 74 ? -0.979 -2.243 1.722 1.00 98.75 74 LEU A CA 1
ATOM 564 C C . LEU A 1 74 ? -1.580 -2.893 2.978 1.00 98.75 74 LEU A C 1
ATOM 566 O O . LEU A 1 74 ? -2.447 -2.296 3.610 1.00 98.75 74 LEU A O 1
ATOM 570 N N . LEU A 1 75 ? -1.138 -4.100 3.334 1.00 98.69 75 LEU A N 1
ATOM 571 C CA . LEU A 1 75 ? -1.722 -4.918 4.400 1.00 98.69 75 LEU A CA 1
ATOM 572 C C . LEU A 1 75 ? -0.918 -4.925 5.707 1.00 98.69 75 LEU A C 1
ATOM 574 O O . LEU A 1 75 ? -1.399 -5.493 6.683 1.00 98.69 75 LEU A O 1
ATOM 578 N N . HIS A 1 76 ? 0.286 -4.346 5.736 1.00 98.44 76 HIS A N 1
ATOM 579 C CA . HIS A 1 76 ? 1.267 -4.608 6.798 1.00 98.44 76 HIS A CA 1
ATOM 580 C C . HIS A 1 76 ? 0.761 -4.314 8.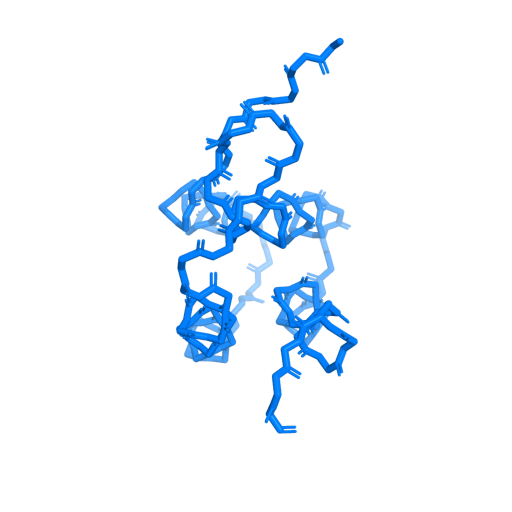217 1.00 98.44 76 HIS A C 1
ATOM 582 O O . HIS A 1 76 ? 1.036 -5.096 9.121 1.00 98.44 76 HIS A O 1
ATOM 588 N N . ASP A 1 77 ? -0.043 -3.262 8.381 1.00 98.06 77 ASP A N 1
ATOM 589 C CA . ASP A 1 77 ? -0.611 -2.861 9.673 1.00 98.06 77 ASP A CA 1
ATOM 590 C C . ASP A 1 77 ? -2.004 -3.459 9.941 1.00 98.06 77 ASP A C 1
ATOM 592 O O . ASP A 1 77 ? -2.555 -3.302 11.027 1.00 98.06 77 ASP A O 1
ATOM 596 N N . VAL A 1 78 ? -2.611 -4.163 8.978 1.00 98.00 78 VAL A N 1
ATOM 597 C CA . VAL A 1 78 ? -3.996 -4.653 9.114 1.00 98.00 78 VAL A CA 1
ATOM 598 C C . VAL A 1 78 ? -4.119 -5.645 10.272 1.00 98.00 78 VAL A C 1
ATOM 600 O O . VAL A 1 78 ? -5.082 -5.577 11.029 1.00 98.00 78 VAL A O 1
ATOM 603 N N . VAL A 1 79 ? -3.155 -6.551 10.432 1.00 97.31 79 VAL A N 1
ATOM 604 C CA . VAL A 1 79 ? -3.186 -7.569 11.500 1.00 97.31 79 VAL A CA 1
ATOM 605 C C . VAL A 1 79 ? -2.928 -6.960 12.882 1.00 97.31 79 VAL A C 1
ATOM 607 O O . VAL A 1 79 ? -3.468 -7.447 13.870 1.00 97.31 79 VAL A O 1
ATOM 610 N N . GLU A 1 80 ? -2.100 -5.918 12.967 1.00 96.44 80 GLU A N 1
ATOM 611 C CA . GLU A 1 80 ? -1.732 -5.289 14.241 1.00 96.44 80 GLU A CA 1
ATOM 612 C C . GLU A 1 80 ? -2.797 -4.293 14.720 1.00 96.44 80 GLU A C 1
ATOM 614 O O . GLU A 1 80 ? -3.186 -4.307 15.889 1.00 96.44 80 GLU A O 1
ATOM 619 N N . ASP A 1 81 ? -3.308 -3.460 13.810 1.00 95.25 81 ASP A N 1
ATOM 620 C CA . ASP A 1 81 ? -4.131 -2.298 14.151 1.00 95.25 81 ASP A CA 1
ATOM 621 C C . ASP A 1 81 ? -5.637 -2.515 13.954 1.00 95.25 81 ASP A C 1
ATOM 623 O O . ASP A 1 81 ? -6.429 -1.601 14.215 1.00 95.25 81 ASP A O 1
ATOM 627 N N . THR A 1 82 ? -6.068 -3.689 13.472 1.00 94.44 82 THR A N 1
ATOM 628 C CA . THR A 1 82 ? -7.487 -3.958 13.191 1.00 94.44 82 THR A CA 1
ATOM 629 C C . THR A 1 82 ? -7.969 -5.304 13.748 1.00 94.44 82 THR A C 1
ATOM 631 O O . THR A 1 82 ? -7.172 -6.223 13.900 1.00 94.44 82 THR A O 1
ATOM 634 N N . PRO A 1 83 ? -9.274 -5.464 14.056 1.00 90.25 83 PRO A N 1
ATOM 635 C CA . PRO A 1 83 ? -9.814 -6.689 14.666 1.00 90.25 83 PRO A CA 1
ATOM 636 C C . PRO A 1 83 ? -10.061 -7.862 13.695 1.00 90.25 83 PRO A C 1
ATOM 638 O O . PRO A 1 83 ? -11.017 -8.613 13.907 1.00 90.25 83 PRO A O 1
ATOM 641 N N . ILE A 1 84 ? -9.301 -7.966 12.602 1.00 81.06 84 ILE A N 1
ATOM 642 C CA . ILE A 1 84 ? -9.508 -9.017 11.591 1.00 81.06 84 ILE A CA 1
ATOM 643 C C . ILE A 1 84 ? -9.206 -10.426 12.118 1.00 81.06 84 ILE A C 1
ATOM 645 O O . ILE A 1 84 ? -8.334 -10.568 13.004 1.00 81.06 84 ILE A O 1
#

Secondary structure (DSSP, 8-state):
-------HHHHHHHHHTSSS---HHHHHHHHHHHHHHTTT-B-TTSSBTTHHHHHHHHHHHHTT--HHHHHHHHHTTHHHHS--

pLDDT: mean 94.43, std 9.61, range [40.75, 98.88]

Foldseek 3Di:
DDDDQADVVNLVVLLVVAPDDADPVLLVVLLVLLCVQQPPPADPVRHRPLSQLRVQLSVCSVVVHYNVNSSCSSCVCSVPPGPD

Sequence (84 aa):
MAWPLETYNDLVELIGKSEHEYDMDLIGRAYRLAESSHRGQKRLSGAPYISHPVAVACILVQLGMDSESVAAGLLHDVVEDTPI

Radius of gyration: 12.21 Å; chains: 1; bounding box: 25×27×31 Å